Protein AF-A0A2W6D645-F1 (afdb_monomer_lite)

Foldseek 3Di:
DQACEEAAADPDDDPPDDQVNVQVDDDDDDRRNQEYENDPDDDLVLLPPPVLDDDGDQDFDWDDDPNGIYTDDDPSND

pLDDT: mean 78.44, std 16.09, range [45.03, 96.5]

Structure (mmCIF, N/CA/C/O backbone):
data_AF-A0A2W6D645-F1
#
_entry.id   AF-A0A2W6D645-F1
#
loop_
_atom_site.group_PDB
_atom_site.id
_atom_site.type_symbol
_atom_site.label_atom_id
_atom_site.label_alt_id
_atom_site.label_comp_id
_atom_site.label_asym_id
_atom_site.label_entity_id
_atom_site.label_seq_id
_atom_site.pdbx_PDB_ins_code
_atom_site.Cartn_x
_atom_site.Cartn_y
_atom_site.Cartn_z
_atom_site.occupancy
_atom_site.B_iso_or_equiv
_atom_site.auth_seq_id
_atom_site.auth_comp_id
_atom_site.auth_asym_id
_atom_site.auth_atom_id
_atom_site.pdbx_PDB_model_num
ATOM 1 N N . MET A 1 1 ? -12.972 -8.201 9.883 1.00 62.47 1 MET A N 1
ATOM 2 C CA . MET A 1 1 ? -12.566 -7.838 8.506 1.00 62.47 1 MET A CA 1
ATOM 3 C C . MET A 1 1 ? -11.062 -8.016 8.385 1.00 62.47 1 MET A C 1
ATOM 5 O O . MET A 1 1 ? -10.389 -7.833 9.388 1.00 62.47 1 MET A O 1
ATOM 9 N N . ILE A 1 2 ? -10.555 -8.384 7.204 1.00 81.75 2 ILE A N 1
ATOM 10 C CA . ILE A 1 2 ? -9.105 -8.520 6.955 1.00 81.75 2 ILE A CA 1
ATOM 11 C C . ILE A 1 2 ? -8.443 -7.140 6.809 1.00 81.75 2 ILE A C 1
ATOM 13 O O . ILE A 1 2 ? -7.338 -6.958 7.295 1.00 81.75 2 ILE A O 1
ATOM 17 N N . PHE A 1 3 ? -9.144 -6.169 6.213 1.00 88.50 3 PHE A N 1
ATOM 18 C CA . PHE A 1 3 ? -8.700 -4.781 6.040 1.00 88.50 3 PHE A CA 1
ATOM 19 C C . PHE A 1 3 ? -9.522 -3.804 6.886 1.00 88.50 3 PHE A C 1
ATOM 21 O O . PHE A 1 3 ? -10.682 -4.088 7.198 1.00 88.50 3 PHE A O 1
ATOM 28 N N . LYS A 1 4 ? -8.944 -2.635 7.198 1.00 92.69 4 LYS A N 1
ATOM 29 C CA . LYS A 1 4 ? -9.638 -1.504 7.845 1.00 92.69 4 LYS A CA 1
ATOM 30 C C . LYS A 1 4 ? -10.812 -1.016 6.996 1.00 92.69 4 LYS A C 1
ATOM 32 O O . LYS A 1 4 ? -11.878 -0.716 7.525 1.00 92.69 4 LYS A O 1
ATOM 37 N N . ALA A 1 5 ? -10.594 -0.913 5.685 1.00 91.75 5 ALA A N 1
ATOM 38 C CA . ALA A 1 5 ? -11.596 -0.538 4.695 1.00 91.75 5 ALA A CA 1
ATOM 39 C C . ALA A 1 5 ? -11.151 -0.958 3.284 1.00 91.75 5 ALA A C 1
ATOM 41 O O . ALA A 1 5 ? -9.978 -1.257 3.045 1.00 91.75 5 ALA A O 1
ATOM 42 N N . VAL A 1 6 ? -12.093 -0.932 2.344 1.00 89.75 6 VAL A N 1
ATOM 43 C CA . VAL A 1 6 ? -11.851 -1.102 0.908 1.00 89.75 6 VAL A CA 1
ATOM 44 C C . VAL A 1 6 ? -12.242 0.195 0.215 1.00 89.75 6 VAL A C 1
ATOM 46 O O . VAL A 1 6 ? -13.320 0.733 0.475 1.00 89.75 6 VAL A O 1
ATOM 49 N N . ARG A 1 7 ? -11.369 0.708 -0.649 1.00 88.44 7 ARG A N 1
ATOM 50 C CA . ARG A 1 7 ? -11.619 1.904 -1.448 1.00 88.44 7 ARG A CA 1
ATOM 51 C C . ARG A 1 7 ? -11.147 1.681 -2.876 1.00 88.44 7 ARG A C 1
ATOM 53 O O . ARG A 1 7 ? -10.115 1.062 -3.094 1.00 88.44 7 ARG A O 1
ATOM 60 N N . GLU A 1 8 ? -11.864 2.243 -3.838 1.00 86.19 8 GLU A N 1
ATOM 61 C CA . GLU A 1 8 ? -11.401 2.282 -5.221 1.00 86.19 8 GLU A CA 1
ATOM 62 C C . GLU A 1 8 ? -10.503 3.499 -5.463 1.00 86.19 8 GLU A C 1
ATOM 64 O O . GLU A 1 8 ? -10.891 4.650 -5.228 1.00 86.19 8 GLU A O 1
ATOM 69 N N . GLY A 1 9 ? -9.284 3.228 -5.930 1.00 86.56 9 GLY A N 1
ATOM 70 C CA . GLY A 1 9 ? -8.316 4.253 -6.300 1.00 86.56 9 GLY A CA 1
ATOM 71 C C . GLY A 1 9 ? -7.559 4.875 -5.121 1.00 86.56 9 GLY A C 1
ATOM 72 O O . GLY A 1 9 ? -7.845 4.653 -3.941 1.00 86.56 9 GLY A O 1
ATOM 73 N N . ARG A 1 10 ? -6.541 5.668 -5.465 1.00 90.06 10 ARG A N 1
ATOM 74 C CA . ARG A 1 10 ? -5.600 6.284 -4.520 1.00 90.06 10 ARG A CA 1
ATOM 75 C C . ARG A 1 10 ? -6.076 7.699 -4.136 1.00 90.06 10 ARG A C 1
ATOM 77 O O . ARG A 1 10 ? -6.361 8.493 -5.029 1.00 90.06 10 ARG A O 1
ATOM 84 N N . PRO A 1 11 ? -6.162 8.060 -2.839 1.00 92.69 11 PRO A N 1
ATOM 85 C CA . PRO A 1 11 ? -6.491 9.427 -2.398 1.00 92.69 11 PRO A CA 1
ATOM 86 C C . PRO A 1 11 ? -5.366 10.459 -2.498 1.00 92.69 11 PRO A C 1
ATOM 88 O O . PRO A 1 11 ? -5.549 11.600 -2.058 1.00 92.69 11 PRO A O 1
ATOM 91 N N . TYR A 1 12 ? -4.195 10.043 -2.951 1.00 92.50 12 TYR A N 1
ATOM 92 C CA . TYR A 1 12 ? -2.962 10.817 -2.945 1.00 92.50 12 TYR A CA 1
ATOM 93 C C . TYR A 1 12 ? -2.395 10.924 -4.362 1.00 92.50 12 TYR A C 1
ATOM 95 O O . TYR A 1 12 ? -2.723 10.092 -5.213 1.00 92.50 12 TYR A O 1
ATOM 103 N N . PRO A 1 13 ? -1.572 11.954 -4.631 1.00 93.06 13 PRO A N 1
ATOM 104 C CA . PRO A 1 13 ? -0.866 12.076 -5.903 1.00 93.06 13 PRO A CA 1
ATOM 105 C C . PRO A 1 13 ? 0.102 10.906 -6.123 1.00 93.06 13 PRO A C 1
ATOM 107 O O . PRO A 1 13 ? 0.458 10.194 -5.182 1.00 93.06 13 PRO A O 1
ATOM 110 N N . ALA A 1 14 ? 0.551 10.725 -7.367 1.00 89.50 14 ALA A N 1
ATOM 111 C CA . ALA A 1 14 ? 1.610 9.771 -7.674 1.00 89.50 14 ALA A CA 1
ATOM 112 C C . ALA A 1 14 ? 2.863 10.085 -6.840 1.00 89.50 14 ALA A C 1
ATOM 114 O O . ALA A 1 14 ? 3.238 11.243 -6.677 1.00 89.50 14 ALA A O 1
ATOM 115 N N . HIS A 1 15 ? 3.489 9.044 -6.292 1.00 87.19 15 HIS A N 1
ATOM 116 C CA .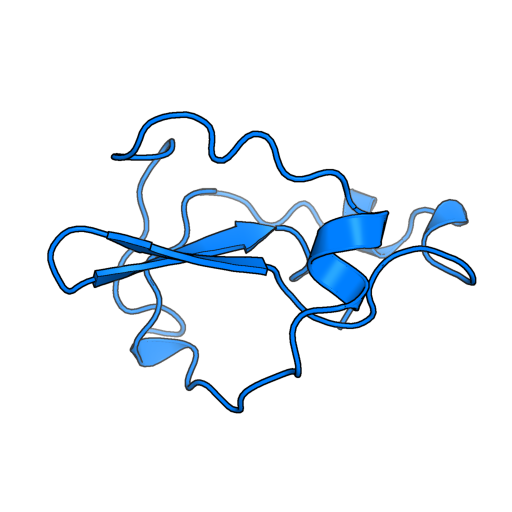 HIS A 1 15 ? 4.706 9.168 -5.488 1.00 87.19 15 HIS A CA 1
ATOM 117 C C . HIS A 1 15 ? 5.985 9.091 -6.348 1.00 87.19 15 HIS A C 1
ATOM 119 O O . HIS A 1 15 ? 7.080 9.177 -5.804 1.00 87.19 15 HIS A O 1
ATOM 125 N N . ASP A 1 16 ? 5.855 8.879 -7.666 1.00 88.06 16 ASP A N 1
ATOM 126 C CA . ASP A 1 16 ? 6.941 8.819 -8.662 1.00 88.06 16 ASP A CA 1
ATOM 127 C C . ASP A 1 16 ? 8.121 7.896 -8.291 1.00 88.06 16 ASP A C 1
ATOM 129 O O . ASP A 1 16 ? 9.252 8.077 -8.740 1.00 88.06 16 ASP A O 1
ATOM 133 N N . LEU A 1 17 ? 7.852 6.861 -7.486 1.00 85.88 17 LEU A N 1
ATOM 134 C CA . LEU A 1 17 ? 8.847 5.854 -7.116 1.00 85.88 17 LEU A CA 1
ATOM 135 C C . LEU A 1 17 ? 8.786 4.688 -8.09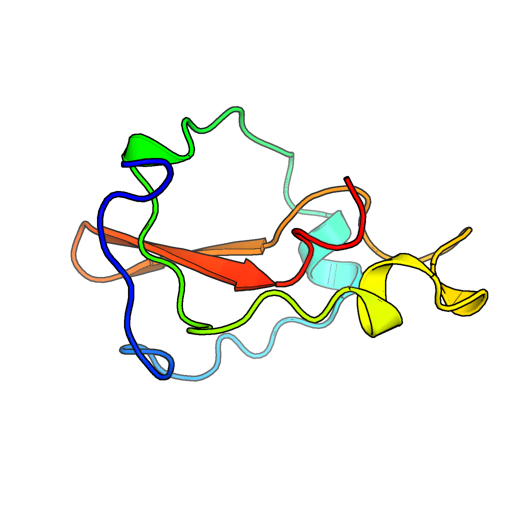2 1.00 85.88 17 LEU A C 1
ATOM 137 O O . LEU A 1 17 ? 7.733 4.090 -8.321 1.00 85.88 17 LEU A O 1
ATOM 141 N N . THR A 1 18 ? 9.949 4.324 -8.613 1.00 84.75 18 THR A N 1
ATOM 142 C CA . THR A 1 18 ? 10.141 3.082 -9.360 1.00 84.75 18 THR A CA 1
ATOM 143 C C . THR A 1 18 ? 10.156 1.879 -8.413 1.00 84.75 18 THR A C 1
ATOM 145 O O . THR A 1 18 ? 10.484 2.004 -7.233 1.00 84.75 18 THR A O 1
ATOM 148 N N . LEU A 1 19 ? 9.894 0.676 -8.937 1.00 77.50 19 LEU A N 1
ATOM 149 C CA . LEU A 1 19 ? 9.978 -0.571 -8.158 1.00 77.50 19 LEU A CA 1
ATOM 150 C C . LEU A 1 19 ? 11.349 -0.768 -7.486 1.00 77.50 19 LEU A C 1
ATOM 152 O O . LEU A 1 19 ? 11.429 -1.265 -6.369 1.00 77.50 19 LEU A O 1
ATOM 156 N N . LYS A 1 20 ? 12.438 -0.335 -8.136 1.00 81.00 20 LYS A N 1
ATOM 157 C CA . LYS A 1 20 ? 13.791 -0.411 -7.560 1.00 81.00 20 LYS A CA 1
ATOM 158 C C . LYS A 1 20 ? 13.963 0.499 -6.347 1.00 81.00 20 LYS A C 1
ATOM 160 O O . LYS A 1 20 ? 14.695 0.143 -5.436 1.00 81.00 20 LYS A O 1
ATOM 165 N N . GLN A 1 21 ? 13.324 1.669 -6.348 1.00 84.88 21 GLN A N 1
ATOM 166 C CA . GLN A 1 21 ? 13.391 2.609 -5.227 1.00 84.88 21 GLN A CA 1
ATOM 167 C C . GLN A 1 21 ? 12.554 2.128 -4.040 1.00 84.88 21 GLN A C 1
ATOM 169 O O . GLN A 1 21 ? 12.974 2.324 -2.905 1.00 84.88 21 GLN A O 1
ATOM 174 N N . TRP A 1 22 ? 11.430 1.449 -4.288 1.00 84.19 22 TRP A N 1
ATOM 175 C CA . TRP A 1 22 ? 10.660 0.785 -3.235 1.00 84.19 22 TRP A CA 1
ATOM 176 C C . TRP A 1 22 ? 11.464 -0.297 -2.510 1.00 84.19 22 TRP A C 1
ATOM 178 O O . TRP A 1 22 ? 11.486 -0.300 -1.285 1.00 84.19 22 TRP A O 1
ATOM 188 N N . ALA A 1 23 ? 12.230 -1.111 -3.242 1.00 80.94 23 ALA A N 1
ATOM 189 C CA . ALA A 1 23 ? 13.078 -2.152 -2.654 1.00 80.94 23 ALA A CA 1
ATOM 190 C C . ALA A 1 23 ? 14.205 -1.614 -1.741 1.00 80.94 23 ALA A C 1
ATOM 192 O O . ALA A 1 23 ? 14.825 -2.383 -1.008 1.00 80.94 23 ALA A O 1
ATOM 193 N N . LEU A 1 24 ? 14.498 -0.306 -1.786 1.00 84.81 24 LEU A N 1
ATOM 194 C CA . LEU A 1 24 ? 15.439 0.349 -0.868 1.00 84.81 24 LEU A CA 1
ATOM 195 C C . LEU A 1 24 ? 14.782 0.757 0.459 1.00 84.81 24 LEU A C 1
ATOM 197 O O . LEU A 1 24 ? 15.488 1.106 1.406 1.00 84.81 24 LEU A O 1
ATOM 201 N N . ILE A 1 25 ? 13.449 0.751 0.532 1.00 86.06 25 ILE A N 1
ATOM 202 C CA . ILE A 1 25 ? 12.702 1.076 1.744 1.00 86.06 25 ILE A CA 1
ATOM 203 C C . ILE A 1 25 ? 12.694 -0.173 2.633 1.00 86.06 25 ILE A C 1
ATOM 205 O O . ILE A 1 25 ? 12.241 -1.231 2.196 1.00 86.06 25 ILE A O 1
ATOM 209 N N . PRO A 1 26 ? 13.178 -0.08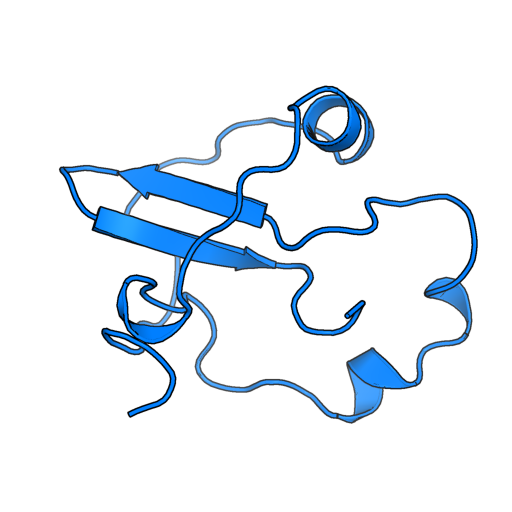8 3.885 1.00 87.50 26 PRO A N 1
ATOM 210 C CA . PRO A 1 26 ? 13.181 -1.240 4.772 1.00 87.50 26 PRO A CA 1
ATOM 211 C C . PRO A 1 26 ? 11.740 -1.696 5.062 1.00 87.50 26 PRO A C 1
ATOM 213 O O . PRO A 1 26 ? 10.873 -0.855 5.337 1.00 87.50 26 PRO A O 1
ATOM 216 N N . PRO A 1 27 ? 11.467 -3.012 5.027 1.00 87.56 27 PRO A N 1
ATOM 217 C CA . PRO A 1 27 ? 10.136 -3.529 5.295 1.00 87.56 27 PRO A CA 1
ATOM 218 C C . PRO A 1 27 ? 9.758 -3.314 6.762 1.00 87.56 27 PRO A C 1
ATOM 220 O O . PRO A 1 27 ? 10.580 -3.461 7.669 1.00 87.56 27 PRO A O 1
ATOM 223 N N . HIS A 1 28 ? 8.482 -3.012 6.993 1.00 89.19 28 HIS A N 1
ATOM 224 C CA . HIS A 1 28 ? 7.910 -2.865 8.327 1.00 89.19 28 HIS A CA 1
ATOM 225 C C . HIS A 1 28 ? 6.744 -3.832 8.509 1.00 89.19 28 HIS A C 1
ATOM 227 O O . HIS A 1 28 ? 5.907 -3.993 7.621 1.00 89.19 28 HIS A O 1
ATOM 233 N N . ALA A 1 29 ? 6.667 -4.453 9.686 1.00 90.88 29 ALA A N 1
ATOM 234 C CA . ALA A 1 29 ? 5.535 -5.291 10.044 1.00 90.88 29 ALA A CA 1
ATOM 235 C C . ALA A 1 29 ? 4.303 -4.415 10.310 1.00 90.88 29 ALA A C 1
ATOM 237 O O . ALA A 1 29 ? 4.296 -3.595 11.229 1.00 90.88 29 ALA A O 1
ATOM 238 N N . LEU A 1 30 ? 3.256 -4.614 9.514 1.00 90.06 30 LEU A N 1
ATOM 239 C CA . LEU A 1 30 ? 1.967 -3.944 9.650 1.00 90.06 30 LEU A CA 1
ATOM 240 C C . LEU A 1 30 ? 0.862 -4.990 9.748 1.00 90.06 30 LEU A C 1
ATOM 242 O O . LEU A 1 30 ? 0.947 -6.064 9.149 1.00 90.06 30 LEU A O 1
ATOM 246 N N . ARG A 1 31 ? -0.194 -4.678 10.498 1.00 90.75 31 ARG A N 1
ATOM 247 C CA . ARG A 1 31 ? -1.370 -5.546 10.552 1.00 90.75 31 ARG A CA 1
ATOM 248 C C . ARG A 1 31 ? -2.316 -5.195 9.410 1.00 90.75 31 ARG A C 1
ATOM 250 O O . ARG A 1 31 ? -2.593 -4.022 9.179 1.00 90.75 31 ARG A O 1
ATOM 257 N N . LEU A 1 32 ? -2.864 -6.205 8.735 1.00 89.25 32 LEU A N 1
ATOM 258 C CA . LEU A 1 32 ? -3.798 -5.988 7.621 1.00 89.25 32 LEU A CA 1
ATOM 259 C C . LEU A 1 32 ? -5.042 -5.191 8.047 1.00 89.25 32 LEU A C 1
ATOM 261 O O . LEU A 1 32 ? -5.510 -4.338 7.297 1.00 89.25 32 LEU A O 1
ATOM 265 N N . ASP A 1 33 ? -5.514 -5.380 9.283 1.00 92.62 33 ASP A N 1
ATOM 266 C CA . ASP A 1 33 ? -6.672 -4.673 9.843 1.00 92.62 33 ASP A CA 1
ATOM 267 C C . ASP A 1 33 ? -6.442 -3.166 10.064 1.00 92.62 33 ASP A C 1
ATOM 269 O O . ASP A 1 33 ? -7.391 -2.440 10.358 1.00 92.62 33 ASP A O 1
ATOM 273 N N . GLN A 1 34 ? -5.211 -2.680 9.882 1.00 94.25 34 GLN A N 1
ATOM 274 C CA . GLN A 1 34 ? -4.860 -1.257 9.897 1.00 94.25 34 GLN A CA 1
ATOM 275 C C . GLN A 1 34 ? -4.840 -0.636 8.493 1.00 94.25 34 GLN A C 1
ATOM 277 O O . GLN A 1 34 ? -4.808 0.590 8.373 1.00 94.25 34 GLN A O 1
ATOM 282 N N . LEU A 1 35 ? -4.862 -1.456 7.439 1.00 94.19 35 LEU A N 1
ATOM 283 C CA . LEU A 1 35 ? -4.681 -1.017 6.059 1.00 94.19 35 LEU A CA 1
ATOM 284 C C . LEU A 1 35 ? -6.017 -0.799 5.348 1.00 94.19 35 LEU A C 1
ATOM 286 O O . LEU A 1 35 ? -6.964 -1.573 5.503 1.00 94.19 35 LEU A O 1
ATOM 290 N N . ILE A 1 36 ? -6.064 0.232 4.511 1.00 93.81 36 ILE A N 1
ATOM 291 C CA . ILE A 1 36 ? -7.122 0.473 3.533 1.00 93.81 36 ILE A CA 1
ATOM 292 C C . ILE A 1 36 ? -6.623 -0.038 2.184 1.00 93.81 36 ILE A C 1
ATOM 294 O O . ILE A 1 36 ? -5.639 0.477 1.657 1.00 93.81 36 ILE A O 1
ATOM 298 N N . THR A 1 37 ? -7.276 -1.039 1.599 1.00 90.38 37 THR A N 1
ATOM 299 C CA . THR A 1 37 ? -6.918 -1.457 0.234 1.00 90.38 37 THR A CA 1
ATOM 300 C C . THR A 1 37 ? -7.452 -0.455 -0.783 1.00 90.38 37 THR A C 1
ATOM 302 O O . THR A 1 37 ? -8.579 0.026 -0.657 1.00 90.38 37 THR A O 1
ATOM 305 N N . THR A 1 38 ? -6.630 -0.143 -1.785 1.00 87.56 38 THR A N 1
ATOM 306 C CA . THR A 1 38 ? -7.003 0.702 -2.936 1.00 87.56 38 THR A CA 1
ATOM 307 C C . THR A 1 38 ? -7.563 -0.106 -4.117 1.00 87.56 38 THR A C 1
ATOM 309 O O . THR A 1 38 ? -7.936 0.465 -5.148 1.00 87.56 38 THR A O 1
ATOM 312 N N . LYS A 1 39 ? -7.611 -1.439 -3.973 1.00 81.19 39 LYS A N 1
ATOM 313 C CA . LYS A 1 39 ? -8.141 -2.402 -4.946 1.00 81.19 39 LYS A CA 1
ATOM 314 C C . LYS A 1 39 ? -9.294 -3.182 -4.305 1.00 81.19 39 LYS A C 1
ATOM 316 O O . LYS A 1 39 ? -9.133 -3.724 -3.209 1.00 81.19 39 LYS A O 1
ATOM 321 N N . GLY A 1 40 ? -10.441 -3.224 -4.987 1.00 71.94 40 GLY A N 1
ATOM 322 C CA . GLY A 1 40 ? -11.629 -3.967 -4.546 1.00 71.94 40 GLY A CA 1
ATOM 323 C C . GLY A 1 40 ? -11.516 -5.480 -4.738 1.00 71.94 40 GLY A C 1
ATOM 324 O O . GLY A 1 40 ? -12.102 -6.241 -3.973 1.00 71.94 40 GLY A O 1
ATOM 325 N N . GLU A 1 41 ? -10.708 -5.913 -5.706 1.00 68.88 41 GLU A N 1
ATOM 326 C CA . GLU A 1 41 ? -10.513 -7.320 -6.045 1.00 68.88 41 GLU A CA 1
ATOM 327 C C . GLU A 1 41 ? -9.031 -7.697 -5.990 1.00 68.88 41 GLU A C 1
ATOM 329 O O . GLU A 1 41 ? -8.156 -6.997 -6.513 1.00 68.88 41 GLU A O 1
ATOM 334 N N . LEU A 1 42 ? -8.756 -8.838 -5.362 1.00 65.88 42 LEU A N 1
ATOM 335 C CA . LEU A 1 42 ? -7.472 -9.521 -5.431 1.00 65.88 42 LEU A CA 1
ATOM 336 C C . LEU A 1 42 ? -7.606 -10.603 -6.506 1.00 65.88 42 LEU A C 1
ATOM 338 O O . LEU A 1 42 ? -8.180 -11.659 -6.256 1.00 65.88 42 LEU A O 1
ATOM 342 N N . GLY A 1 43 ? -7.145 -10.304 -7.721 1.00 61.47 43 GLY A N 1
ATOM 343 C CA . GLY A 1 43 ? -7.185 -11.251 -8.837 1.00 61.47 43 GLY A CA 1
ATOM 344 C C . GLY A 1 43 ? -6.307 -12.468 -8.551 1.00 61.47 43 GLY A C 1
ATOM 345 O O . GLY A 1 43 ? -5.094 -12.329 -8.381 1.00 61.47 43 GLY A O 1
ATOM 346 N N . LEU A 1 44 ? -6.922 -13.652 -8.478 1.00 55.03 44 LEU A N 1
ATOM 347 C CA . LEU A 1 44 ? -6.227 -14.917 -8.215 1.00 55.03 44 LEU A CA 1
ATOM 348 C C . LEU A 1 44 ? -5.306 -15.323 -9.380 1.00 55.03 44 LEU A C 1
ATOM 350 O O . LEU A 1 44 ? -4.292 -15.982 -9.187 1.00 55.03 44 LEU A O 1
ATOM 354 N N . ASP A 1 45 ? -5.631 -14.873 -10.587 1.00 56.72 45 ASP A N 1
ATOM 355 C CA . ASP A 1 45 ? -4.836 -14.995 -11.810 1.00 56.72 45 ASP A CA 1
ATOM 356 C C . ASP A 1 45 ? -3.481 -14.274 -11.710 1.00 56.72 45 ASP A C 1
ATOM 358 O O . ASP A 1 45 ? -2.484 -14.745 -12.254 1.00 56.72 45 ASP A O 1
ATOM 362 N N . ARG A 1 46 ? -3.414 -13.172 -10.949 1.00 56.19 46 ARG A N 1
ATOM 363 C CA . ARG A 1 46 ? -2.170 -12.419 -10.719 1.00 56.19 46 ARG A CA 1
ATOM 364 C C . ARG A 1 46 ? -1.240 -13.063 -9.692 1.00 56.19 46 ARG A C 1
ATOM 366 O O . ARG A 1 46 ? -0.058 -12.742 -9.698 1.00 56.19 46 ARG A O 1
ATOM 373 N N . LEU A 1 47 ? -1.752 -13.957 -8.840 1.00 54.66 47 LEU A N 1
ATOM 374 C CA . LEU A 1 47 ? -0.942 -14.762 -7.911 1.00 54.66 47 LEU A CA 1
ATOM 375 C C . LEU A 1 47 ? -0.136 -15.853 -8.638 1.00 54.66 47 LEU A C 1
ATOM 377 O O . LEU A 1 47 ? 0.871 -16.318 -8.117 1.00 54.66 47 LEU A O 1
ATOM 381 N N . LEU A 1 48 ? -0.586 -16.278 -9.824 1.00 54.12 48 LEU A N 1
ATOM 382 C CA . LEU A 1 48 ? -0.035 -17.424 -10.560 1.00 54.12 48 LEU A CA 1
ATOM 383 C C . LEU A 1 48 ? 0.820 -17.025 -11.773 1.00 54.12 48 LEU A C 1
ATOM 385 O O . LEU A 1 48 ? 1.268 -17.896 -12.514 1.00 54.12 48 LEU A O 1
ATOM 389 N N . ALA A 1 49 ? 1.044 -15.728 -12.000 1.00 53.94 49 ALA A N 1
ATOM 390 C CA . ALA A 1 49 ? 1.863 -15.262 -13.113 1.00 53.94 49 ALA A CA 1
ATOM 391 C C . ALA A 1 49 ? 3.345 -15.631 -12.889 1.00 53.94 49 ALA A C 1
ATOM 393 O O . ALA A 1 49 ? 3.954 -15.220 -11.901 1.00 53.94 49 ALA A O 1
ATOM 394 N N . GLU A 1 50 ? 3.931 -16.386 -13.826 1.00 47.78 50 GLU A N 1
ATOM 395 C CA . GLU A 1 50 ? 5.307 -16.921 -13.777 1.00 47.78 50 GLU A CA 1
ATOM 396 C C . GLU A 1 50 ? 6.412 -15.842 -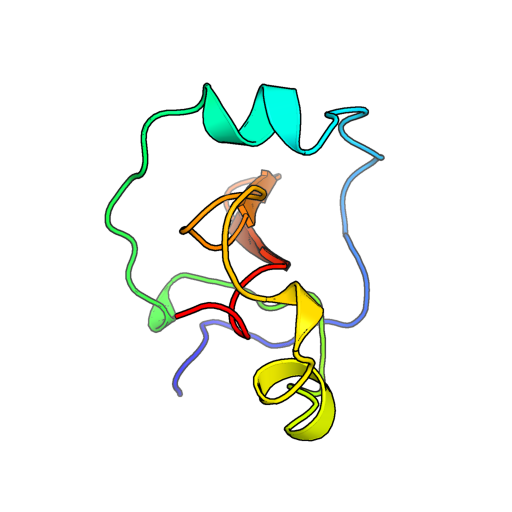13.677 1.00 47.78 50 GLU A C 1
ATOM 398 O O . GLU A 1 50 ? 7.526 -16.142 -13.253 1.00 47.78 50 GLU A O 1
ATOM 403 N N . ASP A 1 51 ? 6.098 -14.567 -13.944 1.00 46.44 51 ASP A N 1
ATOM 404 C CA . ASP A 1 51 ? 6.989 -13.413 -13.710 1.00 46.44 51 ASP A CA 1
ATOM 405 C C . ASP A 1 51 ? 7.132 -13.023 -12.223 1.00 46.44 51 ASP A C 1
ATOM 407 O O . AS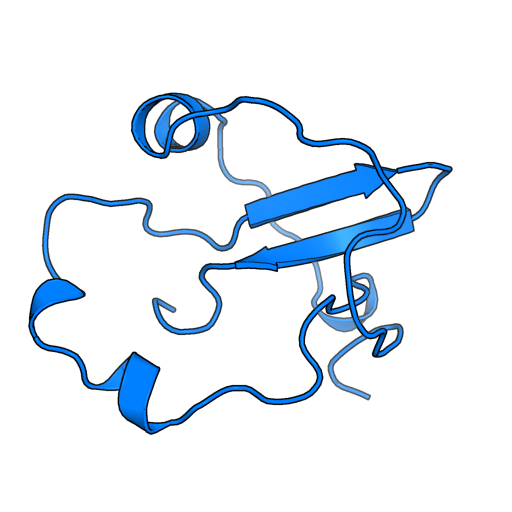P A 1 51 ? 7.871 -12.098 -11.873 1.00 46.44 51 ASP A O 1
ATOM 411 N N . SER A 1 52 ? 6.424 -13.703 -11.316 1.00 46.47 52 SER A N 1
ATOM 412 C CA . SER A 1 52 ? 6.419 -13.373 -9.885 1.00 46.47 52 SER A CA 1
ATOM 413 C C . SER A 1 52 ? 7.614 -13.943 -9.110 1.00 46.47 52 SER A C 1
ATOM 415 O O . SER A 1 52 ? 7.688 -13.801 -7.888 1.00 46.47 52 SER A O 1
ATOM 417 N N . THR A 1 53 ? 8.583 -14.543 -9.804 1.00 49.31 53 THR A N 1
ATOM 418 C CA . THR A 1 53 ? 9.858 -14.949 -9.215 1.00 49.31 53 THR A CA 1
ATOM 419 C C . THR A 1 53 ? 11.000 -14.085 -9.756 1.00 49.31 53 THR A C 1
ATOM 421 O O . THR A 1 53 ? 11.230 -13.984 -10.954 1.00 49.31 53 THR A O 1
ATOM 424 N N . PHE A 1 54 ? 11.752 -13.489 -8.826 1.00 48.19 54 PHE A N 1
ATOM 425 C CA . PHE A 1 54 ? 13.197 -13.229 -8.913 1.00 48.19 54 PHE A CA 1
ATOM 426 C C . PHE A 1 54 ? 13.758 -11.793 -9.002 1.00 48.19 54 PHE A C 1
ATOM 428 O O . PHE A 1 54 ? 14.936 -11.650 -8.692 1.00 48.19 54 PHE A O 1
ATOM 435 N N . TYR A 1 55 ? 13.007 -10.711 -9.281 1.00 45.03 55 TYR A N 1
ATOM 436 C CA . TYR A 1 55 ? 13.634 -9.357 -9.301 1.00 45.03 55 TYR A CA 1
ATOM 437 C C . TYR A 1 55 ? 12.821 -8.148 -8.792 1.00 45.03 55 TYR A C 1
ATOM 439 O O . TYR A 1 55 ? 13.335 -7.029 -8.828 1.00 45.03 55 TYR A O 1
ATOM 447 N N . GLY A 1 56 ? 11.594 -8.310 -8.289 1.00 52.16 56 GLY A N 1
ATOM 448 C CA . GLY A 1 56 ? 10.756 -7.167 -7.894 1.00 52.16 56 GLY A CA 1
ATOM 449 C C . GLY A 1 56 ? 10.067 -7.371 -6.554 1.00 52.16 56 GLY A C 1
ATOM 450 O O . GLY A 1 56 ? 9.169 -8.197 -6.483 1.00 52.16 56 GLY A O 1
ATOM 451 N N . ASP A 1 57 ? 10.517 -6.609 -5.556 1.00 60.44 57 ASP A N 1
ATOM 452 C CA . ASP A 1 57 ? 9.999 -6.401 -4.193 1.00 60.44 57 ASP A CA 1
ATOM 453 C C . ASP A 1 57 ? 9.151 -7.529 -3.567 1.00 60.44 57 ASP A C 1
ATOM 455 O O . ASP A 1 57 ? 8.025 -7.805 -3.979 1.00 60.44 57 ASP A O 1
ATOM 459 N N . LEU A 1 58 ? 9.705 -8.163 -2.529 1.00 66.06 58 LEU A N 1
ATOM 460 C CA . LEU A 1 58 ? 9.083 -9.272 -1.793 1.00 66.06 58 LEU A CA 1
ATOM 461 C C . LEU A 1 58 ? 7.918 -8.821 -0.902 1.00 66.06 58 LEU A C 1
ATOM 463 O O . LEU A 1 58 ? 7.219 -9.660 -0.337 1.00 66.06 58 LEU A O 1
ATOM 467 N N . PHE A 1 59 ? 7.727 -7.511 -0.738 1.00 78.12 59 PHE A N 1
ATOM 468 C CA . PHE A 1 59 ? 6.779 -6.957 0.215 1.00 78.12 59 PHE A CA 1
ATOM 469 C C . PHE A 1 59 ? 5.709 -6.099 -0.468 1.00 78.12 59 PHE A C 1
ATOM 471 O O . PHE A 1 59 ? 5.990 -5.416 -1.455 1.00 78.12 59 PHE A O 1
ATOM 478 N N . PRO A 1 60 ? 4.475 -6.090 0.067 1.00 84.44 60 PRO A N 1
ATOM 479 C CA . PRO A 1 60 ? 3.446 -5.172 -0.389 1.00 84.44 60 PRO A CA 1
ATOM 480 C C . PRO A 1 60 ? 3.824 -3.703 -0.157 1.00 84.44 60 PRO A C 1
ATOM 482 O O . PRO A 1 60 ? 4.403 -3.349 0.872 1.00 84.44 60 PRO A O 1
ATOM 485 N N . HIS A 1 61 ? 3.421 -2.832 -1.081 1.00 88.00 61 HIS A N 1
ATOM 486 C CA . HIS A 1 61 ? 3.651 -1.389 -0.989 1.00 88.00 61 HIS A CA 1
ATOM 487 C C . HIS A 1 61 ? 2.519 -0.701 -0.235 1.00 88.00 61 HIS A C 1
ATOM 489 O O . HIS A 1 61 ? 1.341 -0.832 -0.586 1.00 88.00 61 HIS A O 1
ATOM 495 N N . VAL A 1 62 ? 2.890 0.056 0.800 1.00 92.12 62 VAL A N 1
ATOM 496 C CA . VAL A 1 62 ? 1.959 0.812 1.641 1.00 92.12 62 VAL A CA 1
ATOM 497 C C . VAL A 1 62 ? 2.331 2.288 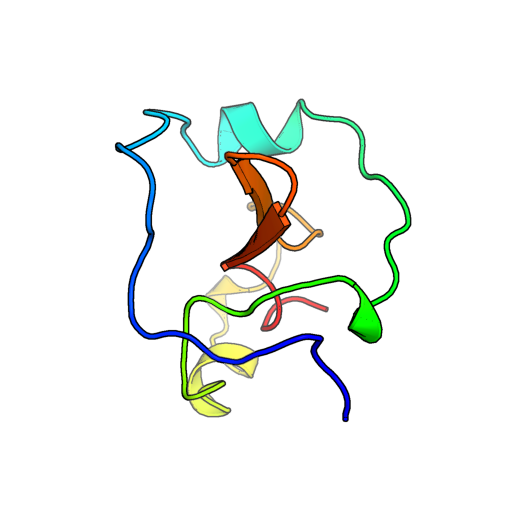1.631 1.00 92.12 62 VAL A C 1
ATOM 499 O O . VAL A 1 62 ? 3.467 2.656 1.921 1.00 92.12 62 VAL A O 1
ATOM 502 N N . VAL A 1 63 ? 1.346 3.138 1.350 1.00 93.62 63 VAL A N 1
ATOM 503 C CA . VAL A 1 63 ? 1.487 4.597 1.369 1.00 93.62 63 VAL A CA 1
ATOM 504 C C . VAL A 1 63 ? 0.735 5.163 2.566 1.00 93.62 63 VAL A C 1
ATOM 506 O O . VAL A 1 63 ? -0.456 4.904 2.744 1.00 93.62 63 VAL A O 1
ATOM 509 N N . GLN A 1 64 ? 1.415 5.972 3.377 1.00 94.62 64 GLN A N 1
ATOM 510 C CA . GLN A 1 64 ? 0.763 6.755 4.420 1.00 94.62 64 GLN A CA 1
ATOM 511 C C . GLN A 1 64 ? 0.266 8.083 3.843 1.00 94.62 64 GLN A C 1
ATOM 513 O O . GLN A 1 64 ? 1.041 8.859 3.287 1.00 94.62 64 GLN A O 1
ATOM 518 N N . TRP A 1 65 ? -1.021 8.381 4.013 1.00 95.69 65 TRP A N 1
ATOM 519 C CA . TRP A 1 65 ? -1.605 9.642 3.563 1.00 95.69 65 TRP A CA 1
ATOM 520 C C . TRP A 1 65 ? -2.695 10.122 4.511 1.00 95.69 65 TRP A C 1
ATOM 522 O O . TRP A 1 65 ? -3.619 9.380 4.836 1.00 95.69 65 TRP A O 1
ATOM 532 N N . LYS A 1 66 ? -2.595 11.385 4.946 1.00 95.12 66 LYS A N 1
ATOM 533 C CA . LYS A 1 66 ? -3.557 12.027 5.863 1.00 95.12 66 LYS A CA 1
ATOM 534 C C . LYS A 1 66 ? -3.897 11.179 7.107 1.00 95.12 66 LYS A C 1
ATOM 536 O O . LYS A 1 66 ? -5.021 11.213 7.589 1.00 95.12 66 LYS A O 1
ATOM 541 N N . GLY A 1 67 ? -2.915 10.441 7.631 1.00 95.19 67 GLY A N 1
ATOM 542 C CA . GLY A 1 67 ? -3.055 9.619 8.839 1.00 95.19 67 GLY A CA 1
ATOM 543 C C . GLY A 1 67 ? -3.522 8.178 8.608 1.00 95.19 67 GLY A C 1
ATOM 544 O O . GLY A 1 67 ? -3.481 7.389 9.547 1.00 95.19 67 GLY A O 1
ATOM 545 N N . ASP A 1 68 ? -3.895 7.808 7.381 1.00 96.50 68 ASP A N 1
ATOM 546 C CA . ASP A 1 68 ? -4.283 6.442 7.020 1.00 96.50 68 ASP A CA 1
ATOM 547 C C . ASP A 1 68 ? -3.186 5.719 6.232 1.00 96.50 68 ASP A C 1
ATOM 549 O O . ASP A 1 68 ? -2.364 6.348 5.561 1.00 96.50 68 ASP A O 1
ATOM 553 N N . LEU A 1 69 ? -3.199 4.386 6.306 1.00 95.69 69 LEU A N 1
ATOM 554 C CA . LEU A 1 69 ? -2.290 3.501 5.583 1.00 95.69 69 LEU A CA 1
ATOM 555 C C . LEU A 1 69 ? -3.031 2.839 4.426 1.00 95.69 69 LEU A C 1
ATOM 557 O O . LEU A 1 69 ? -4.038 2.164 4.637 1.00 95.69 69 LEU A O 1
ATOM 561 N N . TYR A 1 70 ? -2.520 3.017 3.214 1.00 93.94 70 TYR A N 1
ATOM 562 C CA . TYR A 1 70 ? -3.140 2.526 1.992 1.00 93.94 70 TYR A CA 1
ATOM 563 C C . TYR A 1 70 ? -2.282 1.448 1.351 1.00 93.94 70 TYR A C 1
ATOM 565 O O . TYR A 1 70 ? -1.146 1.716 0.970 1.00 93.94 70 TYR A O 1
ATOM 573 N N . LEU A 1 71 ? -2.842 0.252 1.197 1.00 91.19 71 LEU A N 1
ATOM 574 C CA . LEU A 1 71 ? -2.227 -0.832 0.444 1.00 91.19 71 LEU A CA 1
ATOM 575 C C . LEU A 1 71 ? -2.432 -0.578 -1.059 1.00 91.19 71 LEU A C 1
ATOM 577 O O . LEU A 1 71 ? -3.569 -0.582 -1.549 1.00 91.19 71 LEU A O 1
ATOM 581 N N . GLU A 1 72 ? -1.337 -0.335 -1.780 1.00 84.31 72 GLU A N 1
ATOM 582 C CA . GLU A 1 72 ? -1.354 -0.120 -3.233 1.00 84.31 72 GLU A CA 1
ATOM 583 C C . GLU A 1 72 ? -1.193 -1.416 -4.010 1.00 84.31 72 GLU A C 1
ATOM 585 O O . GLU A 1 72 ? -1.976 -1.707 -4.921 1.00 84.31 72 GLU A O 1
ATOM 590 N N . ASP A 1 73 ? -0.144 -2.170 -3.692 1.00 74.75 73 ASP A N 1
ATOM 591 C CA . ASP A 1 73 ? 0.249 -3.310 -4.501 1.00 74.75 73 ASP A CA 1
ATOM 592 C C . ASP A 1 73 ? 1.007 -4.387 -3.726 1.00 74.75 73 ASP A C 1
ATOM 594 O O . ASP A 1 73 ? 1.357 -4.204 -2.565 1.00 74.75 73 ASP A O 1
ATOM 598 N N . GLY A 1 74 ? 1.237 -5.526 -4.382 1.00 68.00 74 GLY A N 1
ATOM 599 C CA . GLY A 1 74 ? 2.149 -6.572 -3.912 1.00 68.00 74 GLY A CA 1
ATOM 600 C C . GLY A 1 74 ? 1.540 -7.633 -2.990 1.00 68.00 74 GLY A C 1
ATOM 601 O O . GLY A 1 74 ? 2.239 -8.570 -2.627 1.00 68.00 74 GLY A O 1
ATOM 602 N N . LEU A 1 75 ? 0.237 -7.583 -2.670 1.00 62.59 75 LEU A N 1
ATOM 603 C CA . LEU A 1 75 ? -0.412 -8.662 -1.895 1.00 62.59 75 LEU A CA 1
ATOM 604 C C . LEU A 1 75 ? -0.469 -10.004 -2.654 1.00 62.59 75 LEU A C 1
ATOM 606 O O . LEU A 1 75 ? -0.658 -11.049 -2.051 1.00 62.59 75 LEU A O 1
ATOM 610 N N . HIS A 1 76 ? -0.302 -9.976 -3.978 1.00 59.75 76 HIS A N 1
ATOM 611 C CA . HIS A 1 76 ? -0.244 -11.165 -4.831 1.00 59.75 76 HIS A CA 1
ATOM 612 C C . HIS A 1 76 ? 1.151 -11.822 -4.870 1.00 59.75 76 HIS A C 1
ATOM 614 O O . HIS A 1 76 ? 1.382 -12.703 -5.688 1.00 59.75 76 HIS A O 1
ATOM 620 N N . ARG A 1 77 ? 2.103 -11.347 -4.058 1.00 54.91 77 ARG A N 1
ATOM 621 C CA . ARG A 1 77 ? 3.499 -11.822 -4.034 1.00 54.91 77 ARG A CA 1
ATOM 622 C C . ARG A 1 77 ? 3.888 -12.478 -2.704 1.00 54.91 77 ARG A C 1
ATOM 624 O O . ARG A 1 77 ? 5.039 -12.879 -2.559 1.00 54.91 77 ARG A O 1
ATOM 631 N N . ALA A 1 78 ? 2.956 -12.521 -1.748 1.00 48.97 78 ALA A N 1
ATOM 632 C CA . ALA A 1 78 ? 3.146 -13.019 -0.385 1.00 48.97 78 ALA A CA 1
ATOM 633 C C . ALA A 1 78 ? 2.667 -14.465 -0.222 1.00 48.97 78 ALA A C 1
ATOM 635 O O . ALA A 1 78 ? 1.673 -14.833 -0.890 1.00 48.97 78 ALA A O 1
#

Sequence (78 aa):
MIFKAVREGRPYPAHDLTLKQWALIPPHALRLDQLITTKGELGLDRLLAEDSTFYGDLFPHVVQWKGDLYLEDGLHRA

Radius of gyration: 12.67 Å; chains: 1; bounding box: 28×30×24 Å

Secondary structure (DSSP, 8-state):
--SSEE-SS-SS------HHHHTTSPP----GGGEEES-S---GGGGS-GGGSSSS-SS-EEEEETTEEEEEE-GGG-